Protein AF-U1NJI9-F1 (afdb_monomer_lite)

Foldseek 3Di:
DDQVVLCVVPVDGWDKDFLPDLVVQVPDPVHHSVVSVDPLRIDGHRPVRRVVQVPDPHHDDDD

Organism: NCBI:txid1238425

Radius of gyration: 13.59 Å; chains: 1; bounding box: 30×23×35 Å

InterPro domains:
  IPR002711 HNH endonuclease [PF01844] (12-53)
  IPR003615 HNH nuclease [cd00085] (11-52)

Secondary structure (DSSP, 8-state):
--HHHHHHHHSS-PEEEESS-GGGTTT-TT--GGGGGSGGGEEEE-HHHHHHHHT-SS-----

Structure (mmCIF, N/CA/C/O backbone):
data_AF-U1NJI9-F1
#
_entry.id   AF-U1NJI9-F1
#
loop_
_atom_site.group_PDB
_atom_site.id
_atom_site.type_symbol
_atom_site.label_atom_id
_atom_site.label_alt_id
_atom_site.label_comp_id
_atom_site.label_asym_id
_atom_site.label_entity_id
_atom_site.label_seq_id
_atom_site.pdbx_PDB_ins_code
_atom_site.Cartn_x
_atom_site.Cartn_y
_atom_site.Cartn_z
_atom_site.occupancy
_atom_site.B_iso_or_equiv
_atom_site.auth_seq_id
_atom_site.auth_comp_id
_atom_site.auth_asym_id
_atom_site.auth_atom_id
_atom_site.pdbx_PDB_model_num
ATOM 1 N N . MET A 1 1 ? -9.647 7.707 11.484 1.00 78.75 1 MET A N 1
ATOM 2 C CA . MET A 1 1 ? -9.794 6.402 12.156 1.00 78.75 1 MET A CA 1
ATOM 3 C C . MET A 1 1 ? -8.400 5.932 12.497 1.00 78.75 1 MET A C 1
ATOM 5 O O . MET A 1 1 ? -7.560 5.958 11.605 1.00 78.75 1 MET A O 1
ATOM 9 N N . ASP A 1 2 ? -8.133 5.598 13.752 1.00 88.94 2 ASP A N 1
ATOM 10 C CA . ASP A 1 2 ? -6.859 5.000 14.151 1.00 88.94 2 ASP A CA 1
ATOM 11 C C . ASP A 1 2 ? -6.859 3.474 13.895 1.00 88.94 2 ASP A C 1
ATOM 13 O O . ASP A 1 2 ? -7.865 2.890 13.483 1.00 88.94 2 ASP A O 1
ATOM 17 N N . ARG A 1 3 ? -5.708 2.831 14.105 1.00 92.00 3 ARG A N 1
ATOM 18 C CA . ARG A 1 3 ? -5.469 1.414 13.790 1.00 92.00 3 ARG A CA 1
ATOM 19 C C . ARG A 1 3 ? -6.207 0.437 14.714 1.00 92.00 3 ARG A C 1
ATOM 21 O O . ARG A 1 3 ? -6.536 -0.664 14.279 1.00 92.00 3 ARG A O 1
ATOM 28 N N . GLU A 1 4 ? -6.432 0.790 15.976 1.00 94.19 4 GLU A N 1
ATOM 29 C CA . GLU A 1 4 ? -7.173 -0.044 16.930 1.00 94.19 4 GLU A CA 1
ATOM 30 C C . GLU A 1 4 ? -8.649 -0.075 16.554 1.00 94.19 4 GLU A C 1
ATOM 32 O O . GLU A 1 4 ? -9.161 -1.142 16.222 1.00 94.19 4 GLU A O 1
ATOM 37 N N . THR A 1 5 ? -9.269 1.101 16.412 1.00 93.06 5 THR A N 1
ATOM 38 C CA . THR A 1 5 ? -10.662 1.213 15.955 1.00 93.06 5 THR A CA 1
ATOM 39 C C . THR A 1 5 ? -10.874 0.477 14.624 1.00 93.06 5 THR A C 1
ATOM 41 O O . THR A 1 5 ? -11.924 -0.123 14.391 1.00 93.06 5 THR A O 1
ATOM 44 N N . HIS A 1 6 ? -9.889 0.519 13.712 1.00 95.19 6 HIS A N 1
ATOM 45 C CA . HIS A 1 6 ? -9.951 -0.183 12.422 1.00 95.19 6 HIS A CA 1
ATOM 46 C C . HIS A 1 6 ? -9.979 -1.706 12.580 1.00 95.19 6 HIS A C 1
ATOM 48 O O . HIS A 1 6 ? -10.832 -2.362 11.976 1.00 95.19 6 HIS A O 1
ATOM 54 N N . ARG A 1 7 ? -9.113 -2.258 13.435 1.00 95.31 7 ARG A N 1
ATOM 55 C CA . ARG A 1 7 ? -9.089 -3.695 13.725 1.00 95.31 7 ARG A CA 1
ATOM 56 C C . ARG A 1 7 ? -10.375 -4.166 14.390 1.00 95.31 7 ARG A C 1
ATOM 58 O O . ARG A 1 7 ? -10.906 -5.179 13.946 1.00 95.31 7 ARG A O 1
ATOM 65 N N . ASP A 1 8 ? -10.903 -3.426 15.361 1.00 96.81 8 ASP A N 1
ATOM 66 C CA . ASP A 1 8 ? -12.186 -3.746 15.999 1.00 96.81 8 ASP A CA 1
ATOM 67 C C . ASP A 1 8 ? -13.339 -3.772 14.990 1.00 96.81 8 ASP A C 1
ATOM 69 O O . ASP A 1 8 ? -14.139 -4.705 14.964 1.00 96.81 8 ASP A O 1
ATOM 73 N N . GLN A 1 9 ? -13.402 -2.782 14.094 1.00 96.38 9 GLN A N 1
ATOM 74 C CA . GLN A 1 9 ? -14.490 -2.686 13.123 1.00 96.38 9 GLN A CA 1
ATOM 75 C C . GLN A 1 9 ? -14.420 -3.749 12.016 1.00 96.38 9 GLN A C 1
ATOM 77 O O . GLN A 1 9 ? -15.458 -4.221 11.551 1.00 96.38 9 GLN A O 1
ATOM 82 N N . PHE A 1 10 ? -13.222 -4.083 11.529 1.00 94.81 10 PHE A N 1
ATOM 83 C CA . PHE A 1 10 ? -13.059 -4.901 10.321 1.00 94.81 10 PHE A CA 1
ATOM 84 C C . PHE A 1 10 ? -12.427 -6.279 10.560 1.00 94.81 10 PHE A C 1
ATOM 86 O O . PHE A 1 10 ? -12.318 -7.064 9.615 1.00 94.81 10 PHE A O 1
ATOM 93 N N . GLY A 1 11 ? -11.976 -6.576 11.781 1.00 96.38 11 GLY A N 1
ATOM 94 C CA . GLY A 1 11 ? -11.271 -7.814 12.132 1.00 96.38 11 GLY A CA 1
ATOM 95 C C . GLY A 1 11 ? -9.915 -7.978 11.435 1.00 96.38 11 GLY A C 1
ATOM 96 O O . GLY A 1 11 ? -9.373 -9.081 11.385 1.00 96.38 11 GLY A O 1
ATOM 97 N N . ARG A 1 12 ? -9.391 -6.909 10.825 1.00 93.56 12 ARG A N 1
ATOM 98 C CA . ARG A 1 12 ? -8.147 -6.882 10.043 1.00 93.56 12 ARG A CA 1
ATOM 99 C C . ARG A 1 12 ? -7.475 -5.533 10.199 1.00 93.56 12 ARG A C 1
ATOM 101 O O . ARG A 1 12 ? -8.143 -4.542 10.462 1.00 93.56 12 ARG A O 1
ATOM 108 N N . ASP A 1 13 ? -6.164 -5.519 10.013 1.00 95.19 13 ASP A N 1
ATOM 109 C CA . ASP A 1 13 ? -5.364 -4.300 10.052 1.00 95.19 13 ASP A CA 1
ATOM 110 C C . ASP A 1 13 ? -5.532 -3.441 8.785 1.00 95.19 13 ASP A C 1
ATOM 112 O O . ASP A 1 13 ? -6.205 -3.833 7.824 1.00 95.19 13 ASP A O 1
ATOM 116 N N . LEU A 1 14 ? -4.890 -2.273 8.775 1.00 95.56 14 LEU A N 1
ATOM 117 C CA . LEU A 1 14 ? -4.814 -1.387 7.620 1.00 95.56 14 LEU A CA 1
ATOM 118 C C . LEU A 1 14 ? -4.231 -2.118 6.402 1.00 95.56 14 LEU A C 1
ATOM 120 O O . LEU A 1 14 ? -3.349 -2.969 6.507 1.00 95.56 14 LEU A O 1
ATOM 124 N N . HIS A 1 15 ? -4.727 -1.761 5.225 1.00 95.12 15 HIS A N 1
ATOM 125 C CA . HIS A 1 15 ? -4.289 -2.329 3.959 1.00 95.12 15 HIS A CA 1
ATOM 126 C C . HIS A 1 15 ? -3.134 -1.522 3.370 1.00 95.12 15 HIS A C 1
ATOM 128 O O . HIS A 1 15 ? -3.124 -0.293 3.448 1.00 95.12 15 HIS A O 1
ATOM 134 N N . VAL A 1 16 ? -2.205 -2.215 2.715 1.00 94.88 16 VAL A N 1
ATOM 135 C CA . VAL A 1 16 ? -1.155 -1.600 1.899 1.00 94.88 16 VAL A CA 1
ATOM 136 C C . VAL A 1 16 ? -1.649 -1.480 0.463 1.00 94.88 16 VAL A C 1
ATOM 138 O O . VAL A 1 16 ? -2.118 -2.455 -0.119 1.00 94.88 16 VAL A O 1
ATOM 141 N N . HIS A 1 17 ? -1.533 -0.283 -0.097 1.00 94.44 17 HIS A N 1
ATOM 142 C CA . HIS A 1 17 ? -1.875 0.032 -1.473 1.00 94.44 17 HIS A CA 1
ATOM 143 C C . HIS A 1 17 ? -0.627 0.416 -2.267 1.00 94.44 17 HIS A C 1
ATOM 145 O O . HIS A 1 17 ? 0.099 1.325 -1.864 1.00 94.44 17 HIS A O 1
ATOM 151 N N . HIS A 1 18 ? -0.418 -0.213 -3.421 1.00 93.50 18 HIS A N 1
ATOM 152 C CA . HIS A 1 18 ? 0.635 0.169 -4.362 1.00 93.50 18 HIS A CA 1
ATOM 153 C C . HIS A 1 18 ? 0.168 1.305 -5.282 1.00 93.50 18 HIS A C 1
ATOM 155 O O . HIS A 1 18 ? -0.782 1.125 -6.044 1.00 93.50 18 HIS A O 1
ATOM 161 N N . ARG A 1 19 ? 0.865 2.449 -5.272 1.00 91.25 19 ARG A N 1
ATOM 162 C CA .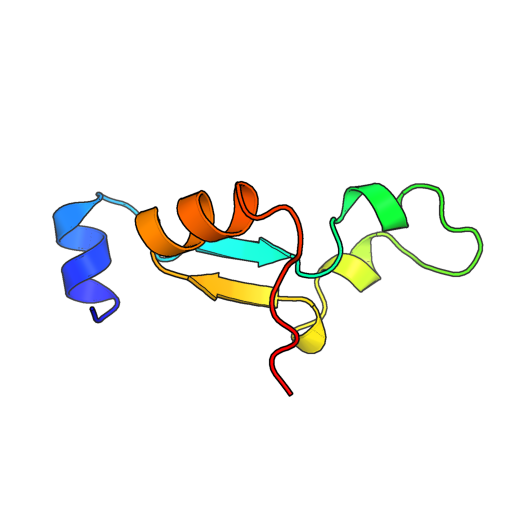 ARG A 1 19 ? 0.594 3.595 -6.166 1.00 91.25 19 ARG A CA 1
ATOM 163 C C . ARG A 1 19 ? 0.819 3.217 -7.635 1.00 91.25 19 ARG A C 1
ATOM 165 O O . ARG A 1 19 ? -0.001 3.507 -8.503 1.00 91.25 19 ARG A O 1
ATOM 172 N N . ILE A 1 20 ? 1.928 2.533 -7.911 1.00 90.75 20 ILE A N 1
ATOM 173 C CA . ILE A 1 20 ? 2.226 1.853 -9.171 1.00 90.75 20 ILE A CA 1
ATOM 174 C C . ILE A 1 20 ? 1.922 0.368 -8.950 1.00 90.75 20 ILE A C 1
ATOM 176 O O . ILE A 1 20 ? 2.599 -0.267 -8.139 1.00 90.75 20 ILE A O 1
ATOM 180 N N . PRO A 1 21 ? 0.941 -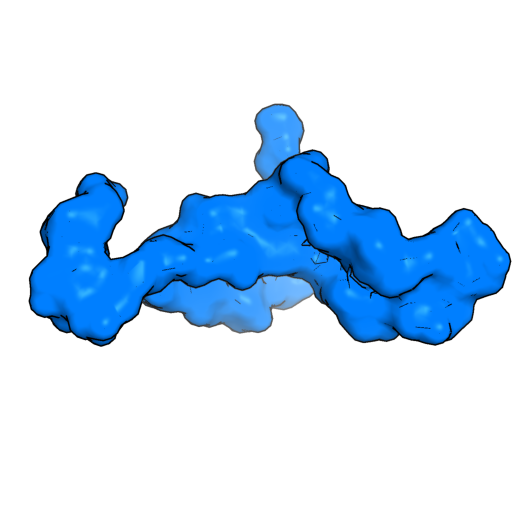0.219 -9.659 1.00 91.00 21 PRO A N 1
ATOM 181 C CA . PRO A 1 21 ? 0.559 -1.610 -9.449 1.00 91.00 21 PRO A CA 1
ATOM 182 C C . PRO A 1 21 ? 1.738 -2.566 -9.640 1.00 91.00 21 PRO A C 1
ATOM 184 O O . PRO A 1 21 ? 2.391 -2.515 -10.683 1.00 91.00 21 PRO A O 1
ATOM 187 N N . ARG A 1 22 ? 1.930 -3.506 -8.702 1.00 92.38 22 ARG A N 1
ATOM 188 C CA . ARG A 1 22 ? 3.001 -4.525 -8.738 1.00 92.38 22 ARG A CA 1
ATOM 189 C C . ARG A 1 22 ? 3.102 -5.252 -10.082 1.00 92.38 22 ARG A C 1
ATOM 191 O O . ARG A 1 22 ? 4.193 -5.532 -10.560 1.00 92.38 22 ARG A O 1
ATOM 198 N N . ARG A 1 23 ? 1.967 -5.451 -10.766 1.00 91.50 23 ARG A N 1
ATOM 199 C CA . ARG A 1 23 ? 1.930 -6.066 -12.102 1.00 91.50 23 ARG A CA 1
ATOM 200 C C . ARG A 1 23 ? 2.730 -5.339 -13.187 1.00 91.50 23 ARG A C 1
ATOM 202 O O . ARG A 1 23 ? 3.088 -5.971 -14.172 1.00 91.50 23 ARG A O 1
ATOM 209 N N . ARG A 1 24 ? 2.983 -4.033 -13.039 1.00 91.12 24 ARG A N 1
ATOM 210 C CA . ARG A 1 24 ? 3.810 -3.268 -13.985 1.00 91.12 24 ARG A CA 1
ATOM 211 C C . ARG A 1 24 ? 5.292 -3.621 -13.885 1.00 91.12 24 ARG A C 1
ATOM 213 O O . ARG A 1 24 ? 5.991 -3.423 -14.861 1.00 91.12 24 ARG A O 1
ATOM 220 N N . PHE A 1 25 ? 5.728 -4.170 -12.755 1.00 94.25 25 PHE A N 1
ATOM 221 C CA . PHE A 1 25 ? 7.123 -4.517 -12.505 1.00 94.25 25 PHE A CA 1
ATOM 222 C C . PHE A 1 25 ? 7.481 -5.933 -12.983 1.00 94.25 25 PHE A C 1
ATOM 224 O O . PHE A 1 25 ? 8.648 -6.212 -13.200 1.00 94.25 25 PHE A O 1
ATOM 231 N N . TYR A 1 26 ? 6.507 -6.832 -13.194 1.00 91.25 26 TYR A N 1
ATOM 232 C CA . TYR A 1 26 ? 6.799 -8.206 -13.647 1.00 91.25 26 TYR A CA 1
ATOM 233 C C . TYR A 1 26 ? 7.443 -8.283 -15.036 1.00 91.25 26 TYR A C 1
ATOM 235 O O . TYR A 1 26 ? 8.185 -9.220 -15.302 1.00 91.25 26 TYR A O 1
ATOM 243 N N . ASN A 1 27 ? 7.126 -7.332 -15.918 1.00 86.62 27 ASN A N 1
ATOM 244 C CA . ASN A 1 27 ? 7.571 -7.328 -17.314 1.00 86.62 27 ASN A CA 1
ATOM 245 C C . ASN A 1 27 ? 8.470 -6.122 -17.633 1.00 86.62 27 ASN A C 1
ATOM 247 O O . ASN A 1 27 ? 8.640 -5.784 -18.803 1.00 86.62 27 ASN A O 1
ATOM 251 N N . ASP A 1 28 ? 8.965 -5.427 -16.609 1.00 88.81 28 ASP A N 1
ATOM 252 C CA . ASP A 1 28 ? 9.830 -4.266 -16.787 1.00 88.81 28 ASP A CA 1
ATOM 253 C C . ASP A 1 28 ? 11.284 -4.754 -16.938 1.00 88.81 28 ASP A C 1
ATOM 255 O O . ASP A 1 28 ? 11.763 -5.474 -16.063 1.00 88.81 28 ASP A O 1
ATOM 259 N N . PRO A 1 29 ? 11.981 -4.449 -18.048 1.00 90.19 29 PRO A N 1
ATOM 260 C CA . PRO A 1 29 ? 13.343 -4.933 -18.274 1.00 90.19 29 PRO A CA 1
ATOM 261 C C . PRO A 1 29 ? 14.380 -4.256 -17.366 1.00 90.19 29 PRO A C 1
ATOM 263 O O . PRO A 1 29 ? 15.467 -4.802 -17.187 1.00 90.19 29 PRO A O 1
ATOM 266 N N . ASP A 1 30 ? 14.050 -3.095 -16.794 1.00 93.00 30 ASP A N 1
ATOM 267 C CA . ASP A 1 30 ? 14.961 -2.257 -16.012 1.00 93.00 30 ASP A CA 1
ATOM 268 C C . ASP A 1 30 ? 14.642 -2.273 -14.509 1.00 93.00 30 ASP A C 1
ATOM 270 O O . ASP A 1 30 ? 15.336 -1.631 -13.716 1.00 93.00 30 ASP A O 1
ATOM 274 N N . ARG A 1 31 ? 13.578 -2.972 -14.092 1.00 90.88 31 ARG A N 1
ATOM 275 C CA . ARG A 1 31 ? 13.110 -3.002 -12.701 1.00 90.88 31 ARG A CA 1
ATOM 276 C C . ARG A 1 31 ? 12.804 -4.412 -12.234 1.00 90.88 31 ARG A C 1
ATOM 278 O O . ARG A 1 31 ? 12.410 -5.285 -12.998 1.00 90.88 31 ARG A O 1
ATOM 285 N N . SER A 1 32 ? 12.941 -4.613 -10.934 1.00 92.50 32 SER A N 1
ATOM 286 C CA . SER A 1 32 ? 12.565 -5.839 -10.248 1.00 92.50 32 SER A CA 1
ATOM 287 C C . SER A 1 32 ? 11.154 -5.742 -9.668 1.00 92.50 32 SER A C 1
ATOM 289 O O . SER A 1 32 ? 10.600 -4.662 -9.460 1.00 92.50 32 SER A O 1
ATOM 291 N N . VAL A 1 33 ? 10.563 -6.893 -9.348 1.00 92.88 33 VAL A N 1
ATOM 292 C CA . VAL A 1 33 ? 9.280 -6.949 -8.631 1.00 92.88 33 VAL A CA 1
ATOM 293 C C . VAL A 1 33 ? 9.395 -6.340 -7.230 1.00 92.88 33 VAL A C 1
ATOM 295 O O . VAL A 1 33 ? 8.416 -5.772 -6.747 1.00 92.88 33 VAL A O 1
ATOM 298 N N . ASP A 1 34 ? 10.568 -6.421 -6.601 1.00 94.12 34 ASP A N 1
ATOM 299 C CA . ASP A 1 34 ? 10.846 -5.833 -5.287 1.00 94.12 34 ASP A CA 1
ATOM 300 C C . ASP A 1 34 ? 10.783 -4.297 -5.304 1.00 94.12 34 ASP A C 1
ATOM 302 O O . ASP A 1 34 ? 10.394 -3.688 -4.307 1.00 94.12 34 ASP A O 1
ATOM 306 N N . ASP A 1 35 ? 11.040 -3.652 -6.451 1.00 94.56 35 ASP A N 1
ATOM 307 C CA . ASP A 1 35 ? 10.871 -2.199 -6.611 1.00 94.56 35 ASP A CA 1
ATOM 308 C C . ASP A 1 35 ? 9.411 -1.750 -6.426 1.00 94.56 35 ASP A C 1
ATOM 310 O O . ASP A 1 35 ? 9.143 -0.574 -6.164 1.00 94.56 35 ASP A O 1
ATOM 314 N N . ALA A 1 36 ? 8.445 -2.669 -6.527 1.00 94.25 36 ALA A N 1
ATOM 315 C CA . ALA A 1 36 ? 7.060 -2.368 -6.195 1.00 94.25 36 ALA A CA 1
ATOM 316 C C . ALA A 1 36 ? 6.866 -2.128 -4.691 1.00 94.25 36 ALA A C 1
ATOM 318 O O . ALA A 1 36 ? 5.994 -1.346 -4.322 1.00 94.25 36 ALA A O 1
ATOM 319 N N . ASP A 1 37 ? 7.658 -2.761 -3.827 1.00 95.12 37 ASP A N 1
ATOM 320 C CA . ASP A 1 37 ? 7.440 -2.792 -2.378 1.00 95.12 37 ASP A CA 1
ATOM 321 C C . ASP A 1 37 ? 8.226 -1.699 -1.619 1.00 95.12 37 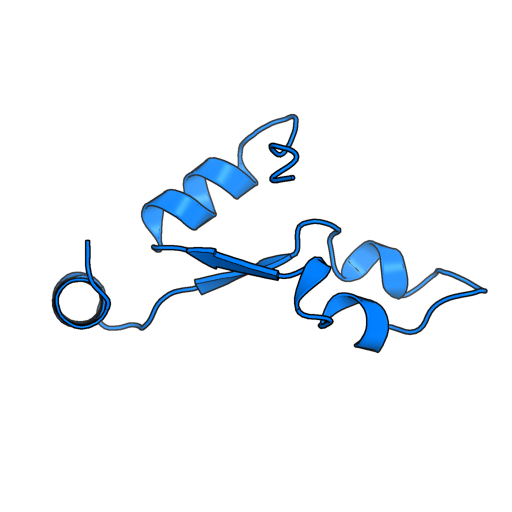ASP A C 1
ATOM 323 O O . ASP A 1 37 ? 8.242 -1.665 -0.387 1.00 95.12 37 ASP A O 1
ATOM 327 N N . ILE A 1 38 ? 8.831 -0.743 -2.337 1.00 95.06 38 ILE A N 1
ATOM 328 C CA . ILE A 1 38 ? 9.515 0.408 -1.731 1.00 95.06 38 ILE A CA 1
ATOM 329 C C . ILE A 1 38 ? 8.520 1.360 -1.040 1.00 95.06 38 ILE A C 1
ATOM 331 O O . ILE A 1 38 ? 7.453 1.631 -1.597 1.00 95.06 38 ILE A O 1
ATOM 335 N N . PRO A 1 39 ? 8.868 1.982 0.107 1.00 94.69 39 PRO A N 1
ATOM 336 C CA . PRO A 1 39 ? 7.951 2.851 0.854 1.00 94.69 39 PRO A CA 1
ATOM 337 C C . PRO A 1 39 ? 7.317 3.971 0.021 1.00 94.69 39 PRO A C 1
ATOM 339 O O . PRO A 1 39 ? 6.135 4.265 0.179 1.00 94.69 39 PRO A O 1
ATOM 342 N N . SER A 1 40 ? 8.066 4.554 -0.920 1.00 92.25 40 SER A N 1
ATOM 343 C CA . SER A 1 40 ? 7.580 5.617 -1.812 1.00 92.25 40 SER A CA 1
ATOM 344 C C . SER A 1 40 ? 6.445 5.170 -2.743 1.00 92.25 40 SER A C 1
ATOM 346 O O . SER A 1 40 ? 5.678 6.004 -3.225 1.00 92.25 40 SER A O 1
ATOM 348 N N . ASN A 1 41 ? 6.319 3.865 -2.999 1.00 93.12 41 ASN A N 1
ATOM 349 C CA . ASN A 1 41 ? 5.247 3.283 -3.798 1.00 93.12 41 ASN A CA 1
ATOM 350 C C . ASN A 1 41 ? 4.069 2.779 -2.945 1.00 93.12 41 ASN A C 1
ATOM 352 O O . ASN A 1 41 ? 3.053 2.370 -3.506 1.00 93.12 41 ASN A O 1
ATOM 356 N N . LEU A 1 42 ? 4.166 2.813 -1.613 1.00 94.06 42 LEU A N 1
ATOM 357 C CA . LEU A 1 42 ? 3.160 2.252 -0.714 1.00 94.06 42 LEU A CA 1
ATOM 358 C C . LEU A 1 42 ? 2.337 3.344 -0.021 1.00 94.06 42 LEU A C 1
ATOM 360 O O . LEU A 1 42 ? 2.826 4.413 0.342 1.00 94.06 42 LEU A O 1
ATOM 364 N N . LEU A 1 43 ? 1.056 3.057 0.185 1.00 93.50 43 LEU A N 1
ATOM 365 C CA . LEU A 1 43 ? 0.158 3.823 1.043 1.00 93.50 43 LEU A CA 1
ATOM 366 C C . LEU A 1 43 ? -0.530 2.873 2.016 1.00 93.50 43 LEU A C 1
ATOM 368 O O . LEU A 1 43 ? -1.143 1.894 1.598 1.00 93.50 43 LEU A O 1
ATOM 372 N N . THR A 1 44 ? -0.489 3.193 3.304 1.00 94.12 44 THR A N 1
ATOM 373 C CA . THR A 1 44 ? -1.235 2.449 4.323 1.00 94.12 44 THR A CA 1
ATOM 374 C C . THR A 1 44 ? -2.596 3.105 4.522 1.00 94.12 44 THR A C 1
ATOM 376 O O . THR A 1 44 ? -2.686 4.263 4.928 1.00 94.12 44 THR A O 1
ATOM 379 N N . LEU A 1 45 ? -3.666 2.378 4.211 1.00 94.00 45 LEU A N 1
ATOM 380 C CA . LEU A 1 45 ? -5.025 2.904 4.134 1.00 94.00 45 LEU A CA 1
ATOM 381 C C . LEU A 1 45 ? -6.019 2.020 4.884 1.00 94.00 45 LEU A C 1
ATOM 383 O O . LEU A 1 45 ? -5.887 0.801 4.965 1.00 94.00 45 LEU A O 1
ATOM 387 N N . CYS A 1 46 ? -7.090 2.642 5.369 1.00 96.00 46 CYS A N 1
ATOM 388 C CA . CYS A 1 46 ? -8.247 1.912 5.867 1.00 96.00 46 CYS A CA 1
ATOM 389 C C . CYS A 1 46 ? -8.906 1.094 4.736 1.00 96.00 46 CYS A C 1
ATOM 391 O O . CYS A 1 46 ? -8.854 1.501 3.575 1.00 96.00 46 CYS A O 1
ATOM 393 N N . ILE A 1 47 ? -9.596 -0.010 5.045 1.00 95.06 47 ILE A N 1
ATOM 394 C CA . ILE A 1 47 ? -10.284 -0.840 4.028 1.00 95.06 47 ILE A CA 1
ATOM 395 C C . ILE A 1 47 ? -11.198 -0.026 3.089 1.00 95.06 47 ILE A C 1
ATOM 397 O O . ILE A 1 47 ? -11.070 -0.173 1.870 1.00 95.06 47 ILE A O 1
ATOM 401 N N . PRO A 1 48 ? -12.113 0.840 3.577 1.00 94.75 48 PRO A N 1
ATOM 402 C CA . PRO A 1 48 ? -12.958 1.612 2.668 1.00 94.75 48 PRO A CA 1
ATOM 403 C C . PRO A 1 48 ? -12.164 2.651 1.862 1.00 94.75 48 PRO A C 1
ATOM 405 O O . PRO A 1 48 ? -12.498 2.902 0.705 1.00 94.75 48 PRO A O 1
ATOM 408 N N . CYS A 1 49 ? -11.095 3.210 2.434 1.00 93.81 49 CYS A N 1
ATOM 409 C CA . CYS A 1 49 ? -10.186 4.137 1.762 1.00 93.81 49 CYS A CA 1
ATOM 410 C C . CYS A 1 49 ? -9.465 3.441 0.596 1.00 93.81 49 CYS A C 1
ATOM 412 O O . CYS A 1 49 ? -9.475 3.947 -0.524 1.00 93.81 49 CYS A O 1
ATOM 414 N N . HIS A 1 50 ? -8.915 2.248 0.851 1.00 95.19 50 HIS A N 1
ATOM 415 C CA . HIS A 1 50 ? -8.252 1.399 -0.137 1.00 95.19 50 HIS A CA 1
ATOM 416 C C . HIS A 1 50 ? -9.192 1.078 -1.303 1.00 95.19 50 HIS A C 1
ATOM 418 O O . HIS A 1 50 ? -8.889 1.388 -2.451 1.00 95.19 50 HIS A O 1
ATOM 424 N N . ARG A 1 51 ? -10.394 0.565 -1.003 1.00 93.75 51 ARG A N 1
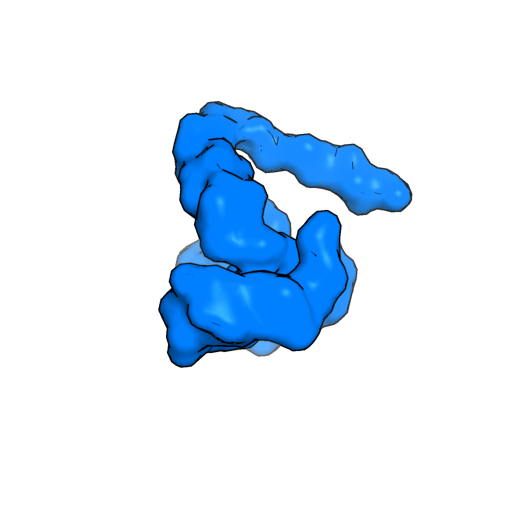ATOM 425 C CA . ARG A 1 51 ? -11.403 0.222 -2.021 1.00 93.75 51 ARG A CA 1
ATOM 426 C C . ARG A 1 51 ? -11.854 1.420 -2.847 1.00 93.75 51 ARG A C 1
ATOM 428 O O . ARG A 1 51 ? -12.158 1.270 -4.027 1.00 93.75 51 ARG A O 1
ATOM 435 N N . ARG A 1 52 ? -11.972 2.597 -2.226 1.00 93.94 52 ARG A N 1
ATOM 436 C CA . ARG A 1 52 ? -12.325 3.827 -2.941 1.00 93.94 52 ARG A CA 1
ATOM 437 C C . ARG A 1 52 ? -11.224 4.192 -3.927 1.00 93.94 52 ARG A C 1
ATOM 439 O O . ARG A 1 52 ? -11.538 4.507 -5.068 1.00 93.94 52 ARG A O 1
ATOM 446 N N . LEU A 1 53 ? -9.971 4.121 -3.489 1.00 92.38 53 LEU A N 1
ATOM 447 C CA . LEU A 1 53 ? -8.819 4.467 -4.305 1.00 92.38 53 LEU A CA 1
ATOM 448 C C . LEU A 1 53 ? -8.647 3.515 -5.499 1.00 92.38 53 LEU A C 1
ATOM 450 O O . LEU A 1 53 ? -8.456 3.979 -6.617 1.00 92.38 53 LEU A O 1
ATOM 454 N N . GLU A 1 54 ? -8.839 2.208 -5.298 1.00 90.88 54 GLU A N 1
ATOM 455 C CA . GLU A 1 54 ? -8.810 1.196 -6.371 1.00 90.88 54 GLU A CA 1
ATOM 456 C C . GLU A 1 54 ? -9.835 1.441 -7.489 1.00 90.88 54 GLU A C 1
ATOM 458 O O . GLU A 1 54 ? -9.656 0.971 -8.609 1.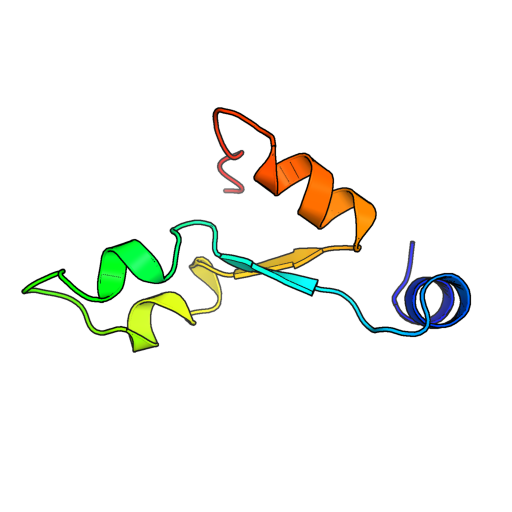00 90.88 54 GLU A O 1
ATOM 463 N N . ARG A 1 55 ? -10.924 2.157 -7.189 1.00 92.31 55 ARG A N 1
ATOM 464 C CA . ARG A 1 55 ? -12.002 2.467 -8.141 1.00 92.31 55 ARG A CA 1
ATOM 465 C C . ARG A 1 55 ? -11.821 3.811 -8.836 1.00 92.31 55 ARG A C 1
ATOM 467 O O . ARG A 1 55 ? -12.625 4.144 -9.705 1.00 92.31 55 ARG A O 1
ATOM 474 N N . MET A 1 56 ? -10.828 4.608 -8.442 1.00 89.50 56 MET A N 1
ATOM 475 C CA . MET A 1 56 ? -10.588 5.893 -9.083 1.00 89.50 56 MET A CA 1
ATOM 476 C C . MET A 1 56 ? -9.923 5.682 -10.450 1.00 89.50 56 MET A C 1
ATOM 478 O O .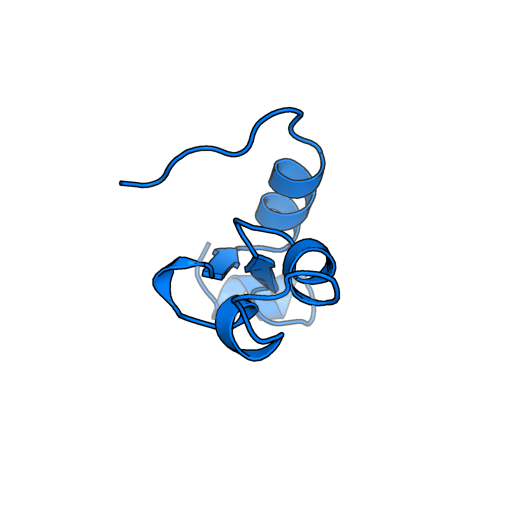 MET A 1 56 ? -8.976 4.903 -10.552 1.00 89.50 56 MET A O 1
ATOM 482 N N . PRO A 1 57 ? -10.368 6.394 -11.501 1.00 84.69 57 PRO A N 1
ATOM 483 C CA . PRO A 1 57 ? -9.740 6.310 -12.820 1.00 84.69 57 PRO A CA 1
ATOM 484 C C . PRO A 1 57 ? -8.310 6.868 -12.817 1.00 84.69 57 PRO A C 1
ATOM 486 O O . PRO A 1 57 ? -7.488 6.474 -13.640 1.00 84.69 57 PRO A O 1
ATOM 489 N N . VAL A 1 58 ? -8.010 7.772 -11.879 1.00 81.12 58 VAL A N 1
ATOM 490 C CA . VAL A 1 58 ? -6.693 8.371 -11.667 1.00 81.12 58 VAL A CA 1
ATOM 491 C C . VAL A 1 58 ? -6.410 8.372 -10.170 1.00 81.12 58 VAL A C 1
ATOM 493 O O . VAL A 1 58 ? -7.250 8.806 -9.382 1.00 81.12 58 VAL A O 1
ATOM 496 N N . GLN A 1 59 ? -5.237 7.884 -9.777 1.00 78.06 59 GLN A N 1
ATOM 497 C CA . GLN A 1 59 ? -4.801 7.938 -8.386 1.00 78.06 59 GLN A CA 1
ATOM 498 C C . GLN A 1 59 ? -4.192 9.308 -8.051 1.00 78.06 59 GLN A C 1
ATOM 500 O O . GLN A 1 59 ? -3.526 9.900 -8.902 1.00 78.06 59 GLN A O 1
ATOM 505 N N . PRO A 1 60 ? -4.392 9.822 -6.827 1.00 73.81 60 PRO A N 1
ATOM 506 C CA . PRO A 1 60 ? -3.830 11.090 -6.409 1.00 73.81 60 PRO A CA 1
ATOM 507 C C . PRO A 1 60 ? -2.309 10.981 -6.278 1.00 73.81 60 PRO A C 1
ATOM 509 O O . PRO A 1 60 ? -1.776 10.021 -5.716 1.00 73.81 60 PRO A O 1
ATOM 512 N N . VAL A 1 61 ? -1.609 12.004 -6.764 1.00 67.88 61 VAL A N 1
ATOM 513 C CA . VAL A 1 61 ? -0.178 12.176 -6.512 1.00 67.88 61 VAL A CA 1
ATOM 514 C C . VAL A 1 61 ? -0.045 12.790 -5.123 1.00 67.88 61 VAL A C 1
ATOM 516 O O . VAL A 1 61 ? -0.368 13.958 -4.925 1.00 67.88 61 VAL A O 1
ATOM 519 N N . VAL A 1 62 ? 0.365 11.989 -4.142 1.00 60.22 62 VAL A N 1
ATOM 520 C CA . VAL A 1 62 ? 0.685 12.500 -2.804 1.00 60.22 62 VAL A CA 1
ATOM 521 C C . VAL A 1 62 ? 2.162 12.888 -2.822 1.00 60.22 62 VAL A C 1
ATOM 523 O O . VAL A 1 62 ? 3.014 11.992 -2.863 1.00 60.22 62 VAL A O 1
ATOM 526 N N . GLY A 1 63 ? 2.414 14.196 -2.925 1.00 53.34 63 GLY A N 1
ATOM 527 C CA . GLY A 1 63 ? 3.744 14.814 -2.900 1.00 53.34 63 GLY A CA 1
ATOM 528 C C . GLY A 1 63 ? 4.324 14.948 -1.502 1.00 53.34 63 GLY A C 1
ATOM 529 O O . GLY A 1 63 ? 3.553 14.795 -0.526 1.00 53.34 63 GLY A O 1
#

Sequence (63 aa):
MDRETHRDQFGRDLHVHHRIPRRRFYNDPDRSVDDADIPSNLLTLCIPCHRRLERMPVQPVVG

pLDDT: mean 90.6, std 8.13, range [53.34, 96.81]